Protein AF-A0A521FYF0-F1 (afdb_monomer)

Sequence (160 aa):
MRPMLLHHLDKLLELDDREQKWNAYTVYQALINEWLDREVRKLRAHRCCGRRRMPERKELFNACVQIAERMQRRGERIISEDELQQLILADQNIAWLEEFELGGRSLLNRNSERAFRFSHYTIQEFLVAYGMINNAFAASEPVRPTDQLLRFLEISNSIT

Foldseek 3Di:
DDPPLVVCVVVVVVPPPPPDDDDPLVSLVVVVVVLLVVVLVVQVVVVVPDDPDRQDSVLVLLLLLVVLQVCQQVVHFKAAPVRQVVVCVVPVSNVCVQVPDQPVPHQWHADPRRIIGGPDNLNSLSSPLVCVVVVSDPDPDDGHDDPSSVVSNVVVVVVD

Solvent-accessible surface area (backbone atoms only — not comparable to full-atom values): 9555 Å² total; per-residue (Å²): 138,75,72,69,64,59,74,47,47,65,59,58,65,72,60,74,54,100,78,70,83,83,45,75,56,54,51,52,52,52,53,52,49,57,49,49,55,51,50,55,50,50,60,61,70,54,66,83,66,85,72,93,73,82,75,49,74,65,43,55,51,50,42,52,27,52,52,24,40,56,25,37,53,71,72,44,75,57,44,49,45,70,58,49,51,53,49,26,73,74,37,68,74,41,48,70,61,79,72,55,64,79,52,98,81,42,67,66,32,47,50,98,80,58,24,37,28,55,72,43,71,68,55,36,35,46,34,33,35,51,28,63,78,67,66,66,64,91,67,90,69,79,68,62,86,47,74,69,30,52,50,41,50,57,54,53,66,74,74,111

Structure (mmCIF, N/CA/C/O backbone):
data_AF-A0A521FYF0-F1
#
_entry.id   AF-A0A521FYF0-F1
#
loop_
_atom_site.group_PDB
_atom_site.id
_atom_site.type_symbol
_atom_site.label_atom_id
_atom_site.label_alt_id
_atom_site.label_comp_id
_atom_site.label_asym_id
_atom_site.label_entity_id
_atom_site.label_seq_id
_atom_site.pdbx_PDB_ins_code
_atom_site.Cartn_x
_atom_site.Cartn_y
_atom_site.Cartn_z
_atom_site.occupancy
_atom_site.B_iso_or_equiv
_atom_site.auth_seq_id
_atom_site.auth_comp_id
_atom_site.auth_asym_id
_atom_site.auth_atom_id
_atom_site.pdbx_PDB_model_num
ATOM 1 N N . MET A 1 1 ? -12.596 10.314 -13.836 1.00 40.03 1 MET A N 1
ATOM 2 C CA . MET A 1 1 ? -11.549 10.916 -14.695 1.00 40.03 1 MET A CA 1
ATOM 3 C C . MET A 1 1 ? -10.226 10.217 -14.405 1.00 40.03 1 MET A C 1
ATOM 5 O O . MET A 1 1 ? -9.912 10.057 -13.233 1.00 40.03 1 MET A O 1
ATOM 9 N N . ARG A 1 2 ? -9.484 9.787 -15.442 1.00 47.53 2 ARG A N 1
ATOM 10 C CA . ARG A 1 2 ? -8.182 9.078 -15.388 1.00 47.53 2 ARG A CA 1
ATOM 11 C C . ARG A 1 2 ? -7.018 9.974 -15.889 1.00 47.53 2 ARG A C 1
ATOM 13 O O . ARG A 1 2 ? -6.522 9.725 -16.981 1.00 47.53 2 ARG A O 1
ATOM 20 N N . PRO A 1 3 ? -6.558 11.008 -15.161 1.00 53.16 3 PRO A N 1
ATOM 21 C CA . PRO A 1 3 ? -5.424 11.813 -15.627 1.00 53.16 3 PRO A CA 1
ATOM 22 C C . PRO A 1 3 ? -4.063 11.175 -15.310 1.00 53.16 3 PRO A C 1
ATOM 24 O O . PRO A 1 3 ? -3.109 11.399 -16.042 1.00 53.16 3 PRO A O 1
ATOM 27 N N . MET A 1 4 ? -3.948 10.361 -14.247 1.00 47.94 4 MET A N 1
ATOM 28 C CA . MET A 1 4 ? -2.637 9.826 -13.834 1.00 47.94 4 MET A CA 1
ATOM 29 C C . MET A 1 4 ? -2.149 8.648 -14.684 1.00 47.94 4 MET A C 1
ATOM 31 O O . MET A 1 4 ? -0.954 8.540 -14.906 1.00 47.94 4 MET A O 1
ATOM 35 N N . LEU A 1 5 ? -3.041 7.798 -15.205 1.00 51.47 5 LEU A N 1
ATOM 36 C CA . LEU A 1 5 ? -2.641 6.659 -16.049 1.00 51.47 5 LEU A CA 1
ATOM 37 C C . LEU A 1 5 ? -2.015 7.106 -17.380 1.00 51.47 5 LEU A C 1
ATOM 39 O O . LEU A 1 5 ? -1.112 6.440 -17.871 1.00 51.47 5 LEU A O 1
ATOM 43 N N . LEU A 1 6 ? -2.456 8.242 -17.934 1.00 49.22 6 LEU A N 1
ATOM 44 C CA . LEU A 1 6 ? -1.969 8.730 -19.226 1.00 49.22 6 LEU A CA 1
ATOM 45 C C . LEU A 1 6 ? -0.507 9.184 -19.168 1.00 49.22 6 LEU A C 1
ATOM 47 O O . LEU A 1 6 ? 0.261 8.865 -20.060 1.00 49.22 6 LEU A O 1
ATOM 51 N N . HIS A 1 7 ? -0.097 9.844 -18.081 1.00 50.44 7 HIS A N 1
ATOM 52 C CA . HIS A 1 7 ? 1.282 10.321 -17.925 1.00 50.44 7 HIS A CA 1
ATOM 53 C C . HIS A 1 7 ? 2.308 9.186 -17.767 1.00 50.44 7 HIS A C 1
ATOM 55 O O . HIS A 1 7 ? 3.501 9.387 -17.973 1.00 50.44 7 HIS A O 1
ATOM 61 N N . HIS A 1 8 ? 1.851 7.995 -17.375 1.00 53.97 8 HIS A N 1
ATOM 62 C CA . HIS A 1 8 ? 2.714 6.828 -17.234 1.00 53.97 8 HIS A CA 1
ATOM 63 C C . HIS A 1 8 ? 2.733 5.952 -18.491 1.00 53.97 8 HIS A C 1
ATOM 65 O O . HIS A 1 8 ? 3.693 5.212 -18.656 1.00 53.97 8 HIS A O 1
ATOM 71 N N . LEU A 1 9 ? 1.750 6.065 -19.396 1.00 56.38 9 LEU A N 1
ATOM 72 C CA . LEU A 1 9 ? 1.705 5.301 -20.651 1.00 56.38 9 LEU A CA 1
ATOM 73 C C . LEU A 1 9 ? 2.927 5.552 -21.540 1.00 56.38 9 LEU A C 1
ATOM 75 O O . LEU A 1 9 ? 3.502 4.590 -22.036 1.00 56.38 9 LEU A O 1
ATOM 79 N N . ASP A 1 10 ? 3.378 6.800 -21.657 1.00 52.78 10 ASP A N 1
ATOM 80 C CA . ASP A 1 10 ? 4.533 7.142 -22.499 1.00 52.78 10 ASP A CA 1
ATOM 81 C C . ASP A 1 10 ? 5.823 6.465 -22.005 1.00 52.78 10 ASP A C 1
ATOM 83 O O . ASP A 1 10 ? 6.595 5.931 -22.794 1.00 52.78 10 ASP A O 1
ATOM 87 N N . LYS A 1 11 ? 6.007 6.372 -20.681 1.00 55.06 11 LYS A N 1
ATOM 88 C CA . LYS A 1 11 ? 7.149 5.665 -20.077 1.00 55.06 11 LYS A CA 1
ATOM 89 C C . LYS A 1 11 ? 7.024 4.145 -20.137 1.00 55.06 11 LYS A C 1
ATOM 91 O O . LYS A 1 11 ? 8.032 3.453 -20.174 1.00 55.06 11 LYS A O 1
ATOM 96 N N . LEU A 1 12 ? 5.799 3.619 -20.119 1.00 53.78 12 LEU A N 1
ATOM 97 C CA . LEU A 1 12 ? 5.545 2.182 -20.269 1.00 53.78 12 LEU A CA 1
ATOM 98 C C . LEU A 1 12 ? 5.883 1.707 -21.692 1.00 53.78 12 LEU A C 1
ATOM 100 O O . LEU A 1 12 ? 6.301 0.568 -21.856 1.00 53.78 12 LEU A O 1
ATOM 104 N N . LEU A 1 13 ? 5.747 2.582 -22.695 1.00 55.81 13 LEU A N 1
ATOM 105 C CA . LEU A 1 13 ? 6.138 2.316 -24.084 1.00 55.81 13 LEU A CA 1
ATOM 106 C C . LEU A 1 13 ? 7.659 2.388 -24.308 1.00 55.81 13 LEU A C 1
ATOM 108 O O . LEU A 1 13 ? 8.166 1.728 -25.207 1.00 55.81 13 LEU A O 1
ATOM 112 N N . GLU A 1 14 ? 8.395 3.154 -23.497 1.00 54.62 14 GLU A N 1
ATOM 113 C CA . GLU A 1 14 ? 9.867 3.225 -23.556 1.00 54.62 14 GLU A CA 1
ATOM 114 C C . GLU A 1 14 ? 10.559 2.005 -22.920 1.00 54.62 14 GLU A C 1
ATOM 116 O O . GLU A 1 14 ? 11.716 1.726 -23.223 1.00 54.62 14 GLU A O 1
ATOM 121 N N . LEU A 1 15 ? 9.854 1.259 -22.063 1.00 54.22 15 LEU A N 1
ATOM 122 C CA . LEU A 1 15 ? 10.340 0.053 -21.381 1.00 54.22 15 LEU A CA 1
ATOM 123 C C . LEU A 1 15 ? 10.109 -1.228 -22.205 1.00 54.22 15 LEU A C 1
ATOM 125 O O . LEU A 1 15 ? 9.879 -2.292 -21.631 1.00 54.22 15 LEU A O 1
ATOM 129 N N . ASP A 1 16 ? 10.146 -1.130 -23.537 1.00 45.31 16 ASP A N 1
ATOM 130 C CA . ASP A 1 16 ? 10.012 -2.257 -24.473 1.00 45.31 16 ASP A CA 1
ATOM 131 C C . ASP A 1 16 ? 11.266 -3.161 -24.445 1.00 45.31 16 ASP A C 1
ATOM 133 O O . ASP A 1 16 ? 11.994 -3.324 -25.425 1.00 45.31 16 ASP A O 1
ATOM 137 N N . ASP A 1 17 ? 11.538 -3.733 -23.271 1.00 51.50 17 ASP A N 1
ATOM 138 C CA . ASP A 1 17 ? 12.354 -4.924 -23.103 1.00 51.50 17 ASP A CA 1
ATOM 139 C C . ASP A 1 17 ? 11.464 -6.126 -23.436 1.00 51.50 17 ASP A C 1
ATOM 141 O O . ASP A 1 17 ? 10.406 -6.346 -22.837 1.00 51.50 17 ASP A O 1
ATOM 145 N N . ARG A 1 18 ? 11.893 -6.899 -24.436 1.00 49.03 18 ARG A N 1
ATOM 146 C CA . ARG A 1 18 ? 11.087 -7.843 -25.236 1.00 49.03 18 ARG A CA 1
ATOM 147 C C . ARG A 1 18 ? 10.554 -9.077 -24.485 1.00 49.03 18 ARG A C 1
ATOM 149 O O . ARG A 1 18 ? 10.108 -10.029 -25.120 1.00 49.03 18 ARG A O 1
ATOM 156 N N . GLU A 1 19 ? 10.570 -9.073 -23.155 1.00 53.66 19 GLU A N 1
ATOM 157 C CA . GLU A 1 19 ? 10.177 -10.204 -22.304 1.00 53.66 19 GLU A CA 1
ATOM 158 C C . GLU A 1 19 ? 9.127 -9.851 -21.231 1.00 53.66 19 GLU A C 1
ATOM 160 O O . GLU A 1 19 ? 8.543 -10.752 -20.623 1.00 53.66 19 GLU A O 1
ATOM 165 N N . GLN A 1 20 ? 8.802 -8.568 -21.011 1.00 57.91 20 GLN A N 1
ATOM 166 C CA . GLN A 1 20 ? 7.840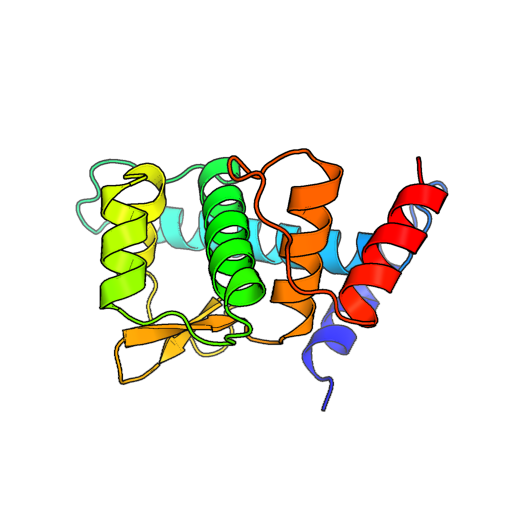 -8.182 -19.973 1.00 57.91 20 GLN A CA 1
ATOM 167 C C . GLN A 1 20 ? 6.394 -8.178 -20.506 1.00 57.91 20 GLN A C 1
ATOM 169 O O . GLN A 1 20 ? 5.979 -7.298 -21.257 1.00 57.91 20 GLN A O 1
ATOM 174 N N . LYS A 1 21 ? 5.569 -9.146 -20.076 1.00 65.50 21 LYS A N 1
ATOM 175 C CA . LYS A 1 21 ? 4.120 -9.145 -20.359 1.00 65.50 21 LYS A CA 1
ATOM 176 C C . LYS A 1 21 ? 3.431 -7.986 -19.622 1.00 65.50 21 LYS A C 1
ATOM 178 O O . LYS A 1 21 ? 3.111 -8.084 -18.434 1.00 65.50 21 LYS A O 1
ATOM 183 N N . TRP A 1 22 ? 3.173 -6.890 -20.330 1.00 72.44 22 TRP A N 1
ATOM 184 C CA . TRP A 1 22 ? 2.419 -5.750 -19.808 1.00 72.44 22 TRP A CA 1
ATOM 185 C C . TRP A 1 22 ? 0.946 -6.103 -19.584 1.00 72.44 22 TRP A C 1
ATOM 187 O O . TRP A 1 22 ? 0.238 -6.547 -20.485 1.00 72.44 22 TRP A O 1
ATOM 197 N N . ASN A 1 23 ? 0.464 -5.888 -18.365 1.00 82.31 23 ASN A N 1
ATOM 198 C CA . ASN A 1 23 ? -0.936 -6.024 -17.989 1.00 82.31 23 ASN A CA 1
ATOM 199 C C . ASN A 1 23 ? -1.256 -5.047 -16.851 1.00 82.31 23 ASN A C 1
ATOM 201 O O . ASN A 1 23 ? -0.383 -4.347 -16.342 1.00 82.31 23 ASN A O 1
ATOM 205 N N . ALA A 1 24 ? -2.525 -4.985 -16.442 1.00 82.44 24 ALA A N 1
ATOM 206 C CA . ALA A 1 24 ? -2.942 -4.057 -15.396 1.00 82.44 24 ALA A CA 1
ATOM 207 C C . ALA A 1 24 ? -2.121 -4.229 -14.105 1.00 82.44 24 ALA A C 1
ATOM 209 O O . ALA A 1 24 ? -1.734 -3.234 -13.505 1.00 82.44 24 ALA A O 1
ATOM 210 N N . TYR A 1 25 ? -1.804 -5.459 -13.700 1.00 85.06 25 TYR A N 1
ATOM 211 C CA . TYR A 1 25 ? -1.016 -5.705 -12.495 1.00 85.06 25 TYR A CA 1
ATOM 212 C C . TYR A 1 25 ? 0.406 -5.134 -12.620 1.00 85.06 25 TYR A C 1
ATOM 214 O O . TYR A 1 25 ? 0.826 -4.350 -11.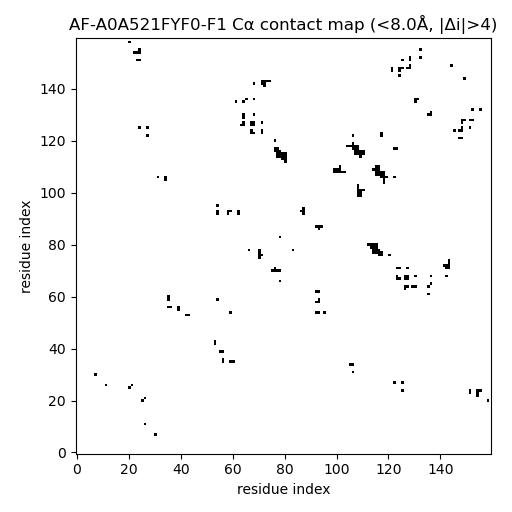769 1.00 85.06 25 TYR A O 1
ATOM 222 N N . THR A 1 26 ? 1.122 -5.442 -13.706 1.00 86.06 26 THR A N 1
ATOM 223 C CA . THR A 1 26 ? 2.503 -4.964 -13.910 1.00 86.06 26 THR A CA 1
ATOM 224 C C . THR A 1 26 ? 2.580 -3.446 -14.092 1.00 86.06 26 THR A C 1
ATOM 226 O O . THR A 1 26 ? 3.514 -2.815 -13.599 1.00 86.06 26 THR A O 1
ATOM 229 N N . VAL A 1 27 ? 1.555 -2.828 -14.687 1.00 87.69 27 VAL A N 1
ATOM 230 C CA . VAL A 1 27 ? 1.430 -1.363 -14.783 1.00 87.69 27 VAL A CA 1
ATOM 231 C C . VAL A 1 27 ? 1.295 -0.713 -13.405 1.00 87.69 27 VAL A C 1
ATOM 233 O O . VAL A 1 27 ? 2.005 0.249 -13.108 1.00 87.69 27 VAL A O 1
ATOM 236 N N . TYR A 1 28 ? 0.411 -1.223 -12.542 1.00 89.44 28 TYR A N 1
ATOM 237 C CA . TYR A 1 28 ? 0.278 -0.690 -11.183 1.00 89.44 28 TYR A CA 1
ATOM 238 C C . TYR A 1 28 ? 1.537 -0.957 -10.351 1.00 89.44 28 TYR A C 1
ATOM 240 O O . TYR A 1 28 ? 1.967 -0.081 -9.604 1.00 89.44 28 TYR A O 1
ATOM 248 N N . GLN A 1 29 ? 2.190 -2.104 -10.535 1.00 89.62 29 GLN A N 1
ATOM 249 C CA . GLN A 1 29 ? 3.467 -2.391 -9.887 1.00 89.62 29 GLN A CA 1
ATOM 250 C C . GLN A 1 29 ? 4.546 -1.370 -10.277 1.00 89.62 29 GLN A C 1
ATOM 252 O O . GLN A 1 29 ? 5.208 -0.813 -9.398 1.00 89.62 29 GLN A O 1
ATOM 257 N N . ALA A 1 30 ? 4.685 -1.063 -11.570 1.00 87.88 30 ALA A N 1
ATOM 258 C CA . ALA A 1 30 ? 5.610 -0.042 -12.061 1.00 87.88 30 ALA A CA 1
ATOM 259 C C . ALA A 1 30 ? 5.270 1.356 -11.512 1.00 87.88 30 ALA A C 1
ATOM 261 O O . ALA A 1 30 ? 6.153 2.069 -11.035 1.00 87.88 30 ALA A O 1
ATOM 262 N N . LEU A 1 31 ? 3.982 1.719 -11.488 1.00 88.88 31 LEU A N 1
ATOM 263 C CA . LEU A 1 31 ? 3.494 2.983 -10.927 1.00 88.88 31 LEU A CA 1
ATOM 264 C C . LEU A 1 31 ? 3.903 3.160 -9.456 1.00 88.88 31 LEU A C 1
ATOM 266 O O . LEU A 1 31 ? 4.395 4.223 -9.069 1.00 88.88 31 LEU A O 1
ATOM 270 N N . ILE A 1 32 ? 3.682 2.134 -8.628 1.00 89.06 32 ILE A N 1
ATOM 271 C CA . ILE A 1 32 ? 4.015 2.201 -7.202 1.00 89.06 32 ILE A CA 1
ATOM 272 C C . ILE A 1 32 ? 5.528 2.227 -7.001 1.00 89.06 32 ILE A C 1
ATOM 274 O O . ILE A 1 32 ? 6.007 2.983 -6.160 1.00 89.06 32 ILE A O 1
ATOM 278 N N . ASN A 1 33 ? 6.287 1.477 -7.800 1.00 88.75 33 ASN A N 1
ATOM 279 C CA . ASN A 1 33 ? 7.747 1.500 -7.761 1.00 88.75 33 ASN A CA 1
ATOM 280 C C . ASN A 1 33 ? 8.317 2.901 -8.030 1.00 88.75 33 ASN A C 1
ATOM 282 O O . ASN A 1 33 ? 9.108 3.403 -7.231 1.00 88.75 33 ASN A O 1
ATOM 286 N N . GLU A 1 34 ? 7.851 3.568 -9.085 1.00 87.19 34 GLU A N 1
ATOM 287 C CA . GLU A 1 34 ? 8.240 4.946 -9.411 1.00 87.19 34 GLU A CA 1
ATOM 288 C C . GLU A 1 34 ? 7.841 5.945 -8.315 1.00 87.19 34 GLU A C 1
ATOM 290 O O . GLU A 1 34 ? 8.583 6.882 -7.987 1.00 87.19 34 GLU A O 1
ATOM 295 N N . TRP A 1 35 ? 6.657 5.757 -7.724 1.00 86.75 35 TRP A N 1
ATOM 296 C CA . TRP A 1 35 ? 6.223 6.556 -6.583 1.00 86.75 35 TRP A CA 1
ATOM 297 C C . TRP A 1 35 ? 7.162 6.368 -5.384 1.00 86.75 35 TRP A C 1
ATOM 299 O O . TRP A 1 35 ? 7.671 7.365 -4.869 1.00 86.75 35 TRP A O 1
ATOM 309 N N . LEU A 1 36 ? 7.457 5.125 -4.991 1.00 84.81 36 LEU A N 1
ATOM 310 C CA . LEU A 1 36 ? 8.354 4.811 -3.876 1.00 84.81 36 LEU A CA 1
ATOM 311 C C . LEU A 1 36 ? 9.727 5.455 -4.062 1.00 84.81 36 LEU A C 1
ATOM 313 O O . LEU A 1 36 ? 10.233 6.089 -3.139 1.00 84.81 36 LEU A O 1
ATOM 317 N N . ASP A 1 37 ? 10.316 5.355 -5.254 1.00 85.06 37 ASP A N 1
ATOM 318 C CA . ASP A 1 37 ? 11.634 5.936 -5.527 1.00 85.06 37 ASP A CA 1
ATOM 319 C C . ASP A 1 37 ? 11.646 7.455 -5.395 1.00 85.06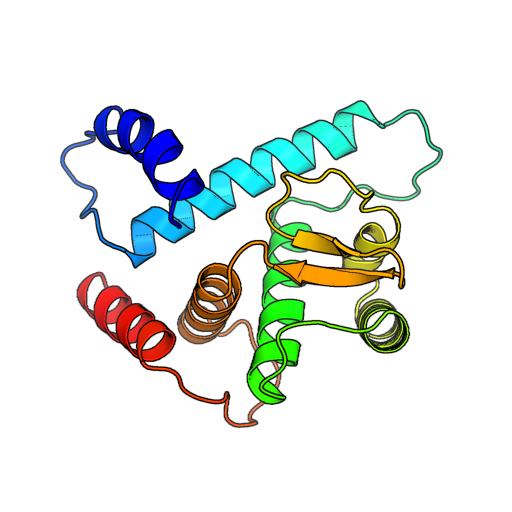 37 ASP A C 1
ATOM 321 O O . ASP A 1 37 ? 12.599 8.053 -4.884 1.00 85.06 37 ASP A O 1
ATOM 325 N N . ARG A 1 38 ? 10.571 8.117 -5.823 1.00 83.81 38 ARG A N 1
ATOM 326 C CA . ARG A 1 38 ? 10.417 9.552 -5.599 1.00 83.81 38 ARG A CA 1
ATOM 327 C C . ARG A 1 38 ? 10.282 9.886 -4.115 1.00 83.81 38 ARG A C 1
ATOM 329 O O . ARG A 1 38 ? 10.925 10.836 -3.673 1.00 83.81 38 ARG A O 1
ATOM 336 N N . GLU A 1 39 ? 9.486 9.143 -3.355 1.00 79.94 39 GLU A N 1
ATOM 337 C CA . GLU A 1 39 ? 9.288 9.432 -1.932 1.00 79.94 39 GLU A CA 1
ATOM 338 C C . GLU A 1 39 ? 10.558 9.157 -1.116 1.00 79.94 39 GLU A C 1
ATOM 340 O O . GLU A 1 39 ? 10.976 10.019 -0.348 1.00 79.94 39 GLU A O 1
ATOM 345 N N . VAL A 1 40 ? 11.277 8.060 -1.376 1.00 80.81 40 VAL A N 1
ATOM 346 C CA . VAL A 1 40 ? 12.602 7.805 -0.778 1.00 80.81 40 VAL A CA 1
ATOM 347 C C . VAL A 1 40 ? 13.570 8.954 -1.081 1.00 80.81 40 VAL A C 1
ATOM 349 O O . VAL A 1 40 ? 14.273 9.419 -0.182 1.00 80.81 40 VAL A O 1
ATOM 352 N N . ARG A 1 41 ? 13.606 9.458 -2.325 1.00 81.81 41 ARG A N 1
ATOM 353 C 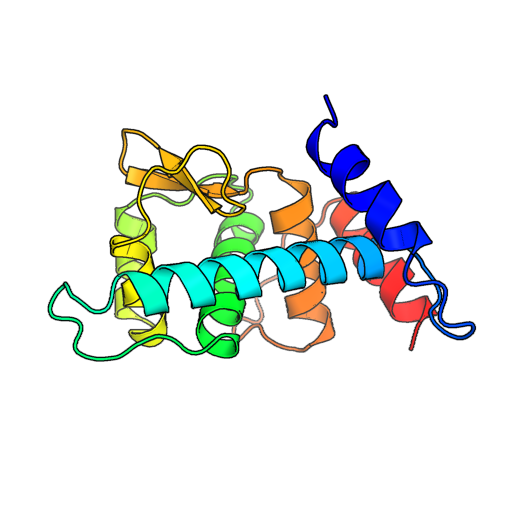CA . ARG A 1 41 ? 14.442 10.618 -2.691 1.00 81.81 41 ARG A CA 1
ATOM 354 C C . ARG A 1 41 ? 14.049 11.882 -1.928 1.00 81.81 41 ARG A C 1
ATOM 356 O O . ARG A 1 41 ? 14.937 12.565 -1.425 1.00 81.81 41 ARG A O 1
ATOM 363 N N . LYS A 1 42 ? 12.753 12.176 -1.786 1.00 78.25 42 LYS A N 1
ATOM 364 C CA . LYS A 1 42 ? 12.279 13.318 -0.987 1.00 78.25 42 LYS A CA 1
ATOM 365 C C . LYS A 1 42 ? 12.681 13.177 0.476 1.00 78.25 42 LYS A C 1
ATOM 367 O O . LYS A 1 42 ? 13.243 14.118 1.027 1.00 78.25 42 LYS A O 1
ATOM 372 N N . LEU A 1 43 ? 12.464 12.012 1.087 1.00 74.75 43 LEU A N 1
ATOM 373 C CA . LEU A 1 43 ? 12.836 11.765 2.483 1.00 74.75 43 LEU A CA 1
ATOM 374 C C . LEU A 1 43 ? 14.349 11.925 2.698 1.00 74.75 43 LEU A C 1
ATOM 376 O O . LEU A 1 43 ? 14.762 12.483 3.712 1.00 74.75 43 LEU A O 1
ATOM 380 N N . ARG A 1 44 ? 15.172 11.507 1.723 1.00 75.25 44 ARG A N 1
ATOM 381 C CA . ARG A 1 44 ? 16.630 11.714 1.733 1.00 75.25 44 ARG A CA 1
ATOM 382 C C . ARG A 1 44 ? 17.038 13.176 1.528 1.00 75.25 44 ARG A C 1
ATOM 384 O O . ARG A 1 44 ? 18.045 13.584 2.093 1.00 75.25 44 ARG A O 1
ATOM 391 N N . ALA A 1 45 ? 16.300 13.950 0.736 1.00 73.38 45 ALA A N 1
ATOM 392 C CA . ALA A 1 45 ? 16.576 15.372 0.525 1.00 73.38 45 ALA A CA 1
ATOM 393 C C . ALA A 1 45 ? 16.234 16.218 1.766 1.00 73.38 45 ALA A C 1
ATOM 395 O O . ALA A 1 45 ? 16.954 17.158 2.082 1.00 73.38 45 ALA A O 1
ATOM 396 N N . HIS A 1 46 ? 15.207 15.832 2.530 1.00 65.62 46 HIS A N 1
ATOM 397 C CA . HIS A 1 46 ? 14.798 16.501 3.776 1.00 65.62 46 HIS A CA 1
ATOM 398 C C . HIS A 1 46 ? 15.632 16.067 5.003 1.00 65.62 46 HIS A C 1
ATOM 400 O O . HIS A 1 46 ? 15.183 16.170 6.144 1.00 65.62 46 HIS A O 1
ATOM 406 N N . ARG A 1 47 ? 16.876 15.603 4.794 1.00 53.56 47 ARG A N 1
ATOM 407 C CA . ARG A 1 47 ? 17.824 15.144 5.836 1.00 53.56 47 ARG A CA 1
ATOM 408 C C . ARG A 1 47 ? 18.188 16.194 6.900 1.00 53.56 47 ARG A C 1
ATOM 410 O O . ARG A 1 47 ? 18.881 15.853 7.852 1.00 53.56 47 ARG A O 1
ATOM 417 N N . CYS A 1 48 ? 17.724 17.434 6.772 1.00 44.34 48 CYS A N 1
ATOM 418 C CA . CYS A 1 48 ? 18.003 18.521 7.710 1.00 44.34 48 CYS A CA 1
ATOM 419 C C . CYS A 1 48 ? 17.096 18.524 8.957 1.00 44.34 48 CYS A C 1
ATOM 421 O O . CYS A 1 48 ? 17.377 19.256 9.901 1.00 44.34 48 CYS A O 1
ATOM 423 N N . CYS A 1 49 ? 16.039 17.706 9.003 1.00 46.09 49 CYS A N 1
ATOM 424 C CA . CYS A 1 49 ? 15.039 17.753 10.074 1.00 46.09 49 CYS A CA 1
ATOM 425 C C . CYS A 1 49 ? 15.194 16.583 11.067 1.00 46.09 49 CYS A C 1
ATOM 427 O O . CYS A 1 49 ? 14.326 15.728 11.137 1.00 46.09 49 CYS A O 1
ATOM 429 N N . GLY A 1 50 ? 16.318 16.483 11.789 1.00 50.62 50 GLY A N 1
ATOM 430 C CA . GLY A 1 50 ? 16.415 15.755 13.075 1.00 50.62 50 GLY A CA 1
ATOM 431 C C . GLY A 1 50 ? 15.956 14.281 13.171 1.00 50.62 50 GLY A C 1
ATOM 432 O O . GLY A 1 50 ? 15.723 13.804 14.280 1.00 50.62 50 GLY A O 1
ATOM 433 N N . ARG A 1 51 ? 15.799 13.543 12.065 1.00 57.66 51 ARG A N 1
ATOM 434 C CA . ARG A 1 51 ? 15.244 12.176 12.084 1.00 57.66 51 ARG A CA 1
ATOM 435 C C . ARG A 1 51 ? 16.200 11.153 12.700 1.00 57.66 51 ARG A C 1
ATOM 437 O O . ARG A 1 51 ? 17.381 11.108 12.367 1.00 57.66 51 ARG A O 1
ATOM 444 N N . ARG A 1 52 ? 15.645 10.260 13.528 1.00 56.03 52 ARG A N 1
ATOM 445 C CA . ARG A 1 52 ? 16.377 9.190 14.234 1.00 56.03 52 ARG A CA 1
ATOM 446 C C . ARG A 1 52 ? 16.708 7.981 13.337 1.00 56.03 52 ARG A C 1
ATOM 448 O O . ARG A 1 52 ? 17.722 7.331 13.569 1.00 56.03 52 ARG A O 1
ATOM 455 N N . ARG A 1 53 ? 15.895 7.694 12.305 1.00 67.44 53 ARG A N 1
ATOM 456 C CA . ARG A 1 53 ? 16.126 6.650 11.279 1.00 67.44 53 ARG A CA 1
ATOM 457 C C . ARG A 1 53 ? 15.302 6.939 10.016 1.00 67.44 53 ARG A C 1
ATOM 459 O O . ARG A 1 53 ? 14.158 7.365 10.110 1.00 67.44 53 ARG A O 1
ATOM 466 N N . MET A 1 54 ? 15.887 6.728 8.836 1.00 67.12 54 MET A N 1
ATOM 467 C CA . MET A 1 54 ? 15.175 6.799 7.552 1.00 67.12 54 MET A CA 1
ATOM 468 C C . MET A 1 54 ? 14.509 5.450 7.261 1.00 67.12 54 MET A C 1
ATOM 470 O O . MET A 1 54 ? 15.219 4.448 7.354 1.00 67.12 54 MET A O 1
ATOM 474 N N . PRO A 1 55 ? 13.229 5.405 6.855 1.00 71.00 55 PRO A N 1
ATOM 475 C CA . PRO A 1 55 ? 12.629 4.161 6.396 1.00 71.00 55 PRO A CA 1
ATOM 476 C C . PRO A 1 55 ? 13.258 3.712 5.074 1.00 71.00 55 PRO A C 1
ATOM 478 O O . PRO A 1 55 ? 13.518 4.515 4.167 1.00 71.00 55 PRO A O 1
ATOM 481 N N . GLU A 1 56 ? 13.498 2.415 4.953 1.00 79.50 56 GLU A N 1
ATOM 482 C CA . GLU A 1 56 ? 13.898 1.792 3.700 1.00 79.50 56 GLU A CA 1
ATOM 483 C C . GLU A 1 56 ? 12.715 1.691 2.734 1.00 79.50 56 GLU A C 1
ATOM 485 O O . GLU A 1 56 ? 11.552 1.644 3.129 1.00 79.50 56 GLU A O 1
ATOM 490 N N . ARG A 1 57 ? 13.005 1.584 1.431 1.00 83.19 57 ARG A N 1
ATOM 491 C CA . ARG A 1 57 ? 11.981 1.415 0.385 1.00 83.19 57 ARG A CA 1
ATOM 492 C C . ARG A 1 57 ? 11.001 0.279 0.703 1.00 83.19 57 ARG A C 1
ATOM 494 O O . ARG A 1 57 ? 9.804 0.421 0.473 1.00 83.19 57 ARG A O 1
ATOM 501 N N . LYS A 1 58 ? 11.517 -0.840 1.221 1.00 83.81 58 LYS A N 1
ATOM 502 C CA . LYS A 1 58 ? 10.718 -2.010 1.596 1.00 83.81 58 LYS A CA 1
ATOM 503 C C . LYS A 1 58 ? 9.782 -1.705 2.767 1.00 83.81 58 LYS A C 1
ATOM 505 O O . LYS A 1 58 ? 8.622 -2.090 2.723 1.00 83.81 58 LYS A O 1
ATOM 510 N N . GLU A 1 59 ? 10.266 -0.977 3.771 1.00 81.38 59 GLU A N 1
ATOM 511 C CA . GLU A 1 59 ? 9.468 -0.559 4.930 1.00 81.38 59 GLU A CA 1
ATOM 512 C C . GLU A 1 59 ? 8.345 0.395 4.499 1.00 81.38 59 GLU A C 1
ATOM 514 O O . GLU A 1 59 ? 7.196 0.202 4.893 1.00 81.38 59 GLU A O 1
ATOM 519 N N . LEU A 1 60 ? 8.640 1.348 3.601 1.00 80.75 60 LEU A N 1
ATOM 520 C CA . LEU A 1 60 ? 7.628 2.250 3.035 1.00 80.75 60 LEU A CA 1
ATOM 521 C C . LEU A 1 60 ? 6.496 1.487 2.345 1.00 80.75 60 LEU A C 1
ATOM 523 O O . LEU A 1 60 ? 5.311 1.768 2.529 1.00 80.75 60 LEU A O 1
ATOM 527 N N . PHE A 1 61 ? 6.881 0.531 1.509 1.00 87.31 61 PHE A N 1
ATOM 528 C CA . PHE A 1 61 ? 5.939 -0.239 0.724 1.00 87.31 61 PHE A CA 1
ATOM 529 C C . PHE A 1 61 ? 5.099 -1.176 1.596 1.00 87.31 61 PHE A C 1
ATOM 531 O O . PHE A 1 61 ? 3.878 -1.202 1.451 1.00 87.31 61 PHE A O 1
ATOM 538 N N . ASN A 1 62 ? 5.723 -1.861 2.557 1.00 86.19 62 ASN A N 1
ATOM 539 C CA . ASN A 1 62 ? 5.019 -2.708 3.519 1.00 86.19 62 ASN A CA 1
ATOM 540 C C . ASN A 1 62 ? 3.989 -1.911 4.329 1.00 86.19 62 ASN A C 1
ATOM 542 O O . ASN A 1 62 ? 2.867 -2.377 4.504 1.00 86.19 62 ASN A O 1
ATOM 546 N N . ALA A 1 63 ? 4.320 -0.685 4.743 1.00 84.94 63 ALA A N 1
ATOM 547 C CA . ALA A 1 63 ? 3.370 0.197 5.417 1.00 84.94 63 ALA A CA 1
ATOM 548 C C . ALA A 1 63 ? 2.132 0.484 4.551 1.00 84.94 63 ALA A C 1
ATOM 550 O O . ALA A 1 63 ? 0.999 0.420 5.023 1.00 84.94 63 ALA A O 1
ATOM 551 N N . CYS A 1 64 ? 2.336 0.762 3.258 1.00 89.12 64 CYS A N 1
ATOM 552 C CA . CYS A 1 64 ? 1.235 0.997 2.322 1.00 89.12 64 CYS A CA 1
ATOM 553 C C . CYS A 1 64 ? 0.346 -0.245 2.176 1.00 89.12 64 CYS A C 1
ATOM 555 O O . CYS A 1 64 ? -0.875 -0.115 2.116 1.00 89.12 64 CYS A O 1
ATOM 557 N N . VAL A 1 65 ? 0.952 -1.435 2.137 1.00 91.75 65 VAL A N 1
ATOM 558 C CA . VAL A 1 65 ? 0.236 -2.716 2.081 1.00 91.75 65 VAL A CA 1
ATOM 559 C C . VAL A 1 65 ? -0.606 -2.927 3.345 1.00 91.75 65 VAL A C 1
ATOM 561 O O . VAL A 1 65 ? -1.789 -3.233 3.220 1.00 91.75 65 VAL A O 1
ATOM 564 N N . GLN A 1 66 ? -0.054 -2.680 4.539 1.00 88.94 66 GLN A N 1
ATOM 565 C CA . GLN A 1 66 ? -0.787 -2.799 5.810 1.00 88.94 66 GLN A CA 1
ATOM 566 C C . GLN A 1 66 ? -1.969 -1.818 5.899 1.00 88.94 66 GLN A C 1
ATOM 568 O O . GLN A 1 66 ? -3.074 -2.193 6.297 1.00 88.94 66 GLN A O 1
ATOM 573 N N . ILE A 1 67 ? -1.768 -0.560 5.489 1.00 89.94 67 ILE A N 1
ATOM 574 C CA . ILE A 1 67 ? -2.842 0.443 5.447 1.00 89.94 67 ILE A CA 1
ATOM 575 C C . ILE A 1 67 ? -3.945 -0.000 4.480 1.00 89.94 67 ILE A C 1
ATOM 577 O O . ILE A 1 67 ? -5.126 0.023 4.830 1.00 89.94 67 ILE A O 1
ATOM 581 N N . ALA A 1 68 ? -3.570 -0.432 3.273 1.00 92.94 68 ALA A N 1
ATOM 582 C CA . ALA A 1 68 ? -4.522 -0.881 2.265 1.00 92.94 68 ALA A CA 1
ATOM 583 C C . ALA A 1 68 ? -5.322 -2.104 2.732 1.00 92.94 68 ALA A C 1
ATOM 585 O O . ALA A 1 68 ? -6.539 -2.140 2.550 1.00 92.94 68 ALA A O 1
ATOM 586 N N . GLU A 1 69 ? -4.659 -3.066 3.377 1.00 92.06 69 GLU A N 1
ATOM 587 C CA . GLU A 1 69 ? -5.293 -4.232 3.990 1.00 92.06 69 GLU A CA 1
ATOM 588 C C . GLU A 1 69 ? -6.338 -3.808 5.026 1.00 92.06 69 GLU A C 1
ATOM 590 O O . GLU A 1 69 ? -7.501 -4.210 4.929 1.00 92.06 69 GLU A O 1
ATOM 595 N N . ARG A 1 70 ? -5.951 -2.958 5.987 1.00 90.12 70 ARG A N 1
ATOM 596 C CA . ARG A 1 70 ? -6.845 -2.486 7.053 1.00 90.12 70 ARG A CA 1
ATOM 597 C C . ARG A 1 70 ? -8.091 -1.815 6.480 1.00 90.12 70 ARG A C 1
ATOM 599 O O . ARG A 1 70 ? -9.206 -2.164 6.870 1.00 90.12 70 ARG A O 1
ATOM 606 N N . MET A 1 71 ? -7.899 -0.889 5.542 1.00 92.81 71 MET A N 1
ATOM 607 C CA . MET A 1 71 ? -8.992 -0.181 4.876 1.00 92.81 71 MET A CA 1
ATOM 608 C C . MET A 1 71 ? -9.901 -1.162 4.124 1.00 92.81 71 MET A C 1
ATOM 610 O O . MET A 1 71 ? -11.124 -1.085 4.2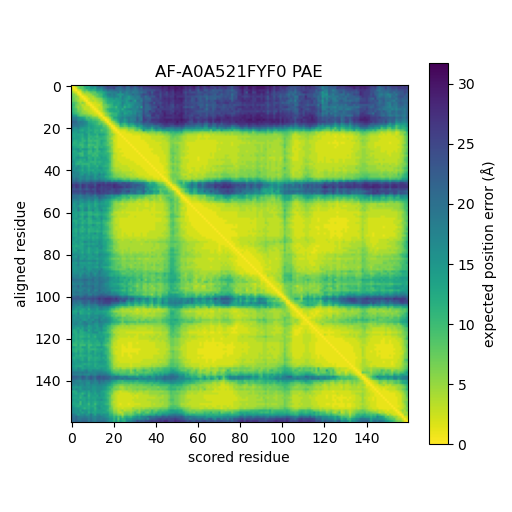23 1.00 92.81 71 MET A O 1
ATOM 614 N N . GLN A 1 72 ? -9.326 -2.133 3.408 1.00 94.50 72 GLN A N 1
ATOM 615 C CA . GLN A 1 72 ? -10.101 -3.079 2.610 1.00 94.50 72 GLN A CA 1
ATOM 616 C C . GLN A 1 72 ? -10.929 -4.037 3.467 1.00 94.50 72 GLN A C 1
ATOM 618 O O . GLN A 1 72 ? -12.100 -4.258 3.156 1.00 94.50 72 GLN A O 1
ATOM 623 N N . ARG A 1 73 ? -10.369 -4.568 4.560 1.00 91.19 73 ARG A N 1
ATOM 624 C CA . ARG A 1 73 ? -11.097 -5.442 5.500 1.00 91.19 73 ARG A CA 1
ATOM 625 C C . ARG A 1 73 ? -12.345 -4.766 6.058 1.00 91.19 73 ARG A C 1
ATOM 627 O O . ARG A 1 73 ? -13.389 -5.397 6.178 1.00 91.19 73 ARG A O 1
ATOM 634 N N . ARG A 1 74 ? -12.257 -3.463 6.319 1.00 90.06 74 ARG A N 1
ATOM 635 C CA . ARG A 1 74 ? -13.361 -2.655 6.853 1.00 90.06 74 ARG A CA 1
ATOM 636 C C . ARG A 1 74 ? -14.280 -2.082 5.775 1.00 90.06 74 ARG A C 1
ATOM 638 O O . ARG A 1 74 ? -15.332 -1.535 6.084 1.00 90.06 74 ARG A O 1
ATOM 645 N N . GLY A 1 75 ? -13.923 -2.226 4.498 1.00 91.19 75 GLY A N 1
ATOM 646 C CA . GLY A 1 75 ? -14.659 -1.611 3.393 1.00 91.19 75 GLY A CA 1
ATOM 647 C C . GLY A 1 75 ? -14.554 -0.085 3.373 1.00 91.19 75 GLY A C 1
ATOM 648 O O . GLY A 1 75 ? -15.445 0.586 2.854 1.00 91.19 75 GLY A O 1
ATOM 649 N N . GLU A 1 76 ? -13.483 0.451 3.944 1.00 93.31 76 GLU A N 1
ATOM 650 C CA . GLU A 1 76 ? -13.215 1.873 4.079 1.00 93.31 76 GLU A CA 1
ATOM 651 C C . GLU A 1 76 ? -12.270 2.355 2.967 1.00 93.31 76 GLU A C 1
ATOM 653 O O . GLU A 1 76 ? -11.540 1.591 2.329 1.00 93.31 76 GLU A O 1
ATOM 658 N N . ARG A 1 77 ? -12.310 3.666 2.713 1.00 91.88 77 ARG A N 1
ATOM 659 C CA . ARG A 1 77 ? -11.444 4.367 1.743 1.00 91.88 77 ARG A CA 1
ATOM 660 C C . ARG A 1 77 ? -10.571 5.431 2.391 1.00 91.88 77 ARG A C 1
ATOM 662 O O . ARG A 1 77 ? -9.834 6.137 1.701 1.00 91.88 77 ARG A O 1
ATOM 669 N N . ILE A 1 78 ? -10.695 5.568 3.702 1.00 92.19 78 ILE A N 1
ATOM 670 C CA . ILE A 1 78 ? -9.965 6.510 4.529 1.00 92.19 78 ILE A CA 1
ATOM 671 C C . ILE A 1 78 ? -9.564 5.744 5.786 1.00 92.19 78 ILE A C 1
ATOM 673 O O . ILE A 1 78 ? -10.356 4.940 6.265 1.00 92.19 78 ILE A O 1
ATOM 677 N N . ILE A 1 79 ? -8.360 5.990 6.288 1.00 90.62 79 ILE A N 1
ATOM 678 C CA . ILE A 1 79 ? -7.945 5.582 7.630 1.00 90.62 79 ILE A CA 1
ATOM 679 C C . ILE A 1 79 ? -7.833 6.834 8.497 1.00 90.62 79 ILE A C 1
ATOM 681 O O . ILE A 1 79 ? -7.221 7.824 8.074 1.00 90.62 79 ILE A O 1
ATOM 685 N N . SER A 1 80 ? -8.480 6.828 9.662 1.00 90.50 80 SER A N 1
ATOM 686 C CA . SER A 1 80 ? -8.470 7.979 10.568 1.00 90.50 80 SER A CA 1
ATOM 687 C C . SER A 1 80 ? -7.085 8.185 11.190 1.00 90.50 80 SER A C 1
ATOM 689 O O . SER A 1 80 ? -6.218 7.309 11.130 1.00 90.50 80 SER A O 1
ATOM 691 N N . GLU A 1 81 ? -6.855 9.354 11.789 1.00 87.06 81 GLU A N 1
ATOM 692 C CA . GLU A 1 81 ? -5.612 9.586 12.527 1.00 87.06 81 GLU A CA 1
ATOM 693 C C . GLU A 1 81 ? -5.449 8.593 13.685 1.00 87.06 81 GLU A C 1
ATOM 695 O O . GLU A 1 81 ? -4.388 7.988 13.804 1.00 87.06 81 GLU A O 1
ATOM 700 N N . ASP A 1 82 ? -6.498 8.359 14.476 1.00 88.12 82 ASP A N 1
ATOM 701 C CA . ASP A 1 82 ? -6.455 7.428 15.611 1.00 88.12 82 ASP A CA 1
ATOM 702 C C . ASP A 1 82 ? -6.102 5.999 15.174 1.00 88.12 82 ASP A C 1
ATOM 704 O O . ASP A 1 82 ? -5.327 5.301 15.826 1.00 88.12 82 ASP A O 1
ATOM 708 N N . GLU A 1 83 ? -6.634 5.558 14.036 1.00 87.31 83 GLU A N 1
ATOM 709 C CA . GLU A 1 83 ? -6.339 4.237 13.478 1.00 87.31 83 GLU A CA 1
ATOM 710 C C . GLU A 1 83 ? -4.912 4.140 12.955 1.00 87.31 83 GLU A C 1
ATOM 712 O O . GLU A 1 83 ? -4.254 3.113 13.134 1.00 87.31 83 GLU A O 1
ATOM 717 N N . LEU A 1 84 ? -4.411 5.209 12.334 1.00 84.56 84 LEU A N 1
ATOM 718 C CA . LEU A 1 84 ? -3.015 5.271 11.935 1.00 84.56 84 LEU A CA 1
ATOM 719 C C . LEU A 1 84 ? -2.096 5.217 13.161 1.00 84.56 84 LEU A C 1
ATOM 721 O O . LEU A 1 84 ? -1.115 4.480 13.136 1.00 84.56 84 LEU A O 1
ATOM 725 N N . GLN A 1 85 ? -2.426 5.936 14.237 1.00 84.06 85 GLN A N 1
ATOM 726 C CA . GLN A 1 85 ? -1.673 5.877 15.492 1.00 84.06 85 GLN A CA 1
ATOM 727 C C . GLN A 1 85 ? -1.632 4.452 16.045 1.00 84.06 85 GLN A C 1
ATOM 729 O O . GLN A 1 85 ? -0.571 3.966 16.424 1.00 84.06 85 GLN A O 1
ATOM 734 N N . GLN A 1 86 ? -2.757 3.733 16.022 1.00 86.00 86 GLN A N 1
ATOM 735 C CA . GLN A 1 86 ? -2.788 2.323 16.423 1.00 86.00 86 GLN A CA 1
ATOM 736 C C . GLN A 1 86 ? -1.887 1.439 15.550 1.00 86.00 86 GLN A C 1
ATOM 738 O O . GLN A 1 86 ? -1.224 0.545 16.075 1.00 86.00 86 GLN A O 1
ATOM 743 N N . LEU A 1 87 ? -1.838 1.680 14.235 1.00 81.44 87 LEU A N 1
ATOM 744 C CA . LEU A 1 87 ? -0.934 0.955 13.339 1.00 81.44 87 LEU A CA 1
ATOM 745 C C . LEU A 1 87 ? 0.540 1.287 13.621 1.00 81.44 87 LEU A C 1
ATOM 747 O O . LEU A 1 87 ? 1.361 0.377 13.668 1.00 81.44 87 LEU A O 1
ATOM 751 N N . ILE A 1 88 ? 0.873 2.554 13.876 1.00 80.94 88 ILE A N 1
ATOM 752 C CA . ILE A 1 88 ? 2.234 2.986 14.235 1.00 80.94 88 ILE A CA 1
ATOM 753 C C . ILE A 1 88 ? 2.676 2.386 15.573 1.00 80.94 88 ILE A C 1
ATOM 755 O O . ILE A 1 88 ? 3.826 1.971 15.720 1.00 80.94 88 ILE A O 1
ATOM 759 N N . LEU A 1 89 ? 1.769 2.310 16.549 1.00 81.44 89 LEU A N 1
ATOM 760 C CA . LEU A 1 89 ? 2.034 1.660 17.832 1.00 81.44 89 LEU A CA 1
ATOM 761 C C . LEU A 1 89 ? 2.305 0.159 17.666 1.00 81.44 89 LEU A C 1
ATOM 763 O O . LEU A 1 89 ? 3.132 -0.390 18.393 1.00 81.44 89 LEU A O 1
ATOM 767 N N . ALA A 1 90 ? 1.629 -0.494 16.716 1.00 79.31 90 ALA A N 1
ATOM 768 C CA . ALA A 1 90 ? 1.828 -1.908 16.409 1.00 79.31 90 ALA A CA 1
ATOM 769 C C . ALA A 1 90 ? 3.104 -2.173 15.585 1.00 79.31 90 ALA A C 1
ATOM 771 O O . ALA A 1 90 ? 3.735 -3.213 15.762 1.00 79.31 90 ALA A O 1
ATOM 772 N N . ASP A 1 91 ? 3.502 -1.238 14.718 1.00 75.62 91 ASP A N 1
ATOM 773 C CA . ASP A 1 91 ? 4.706 -1.325 13.892 1.00 75.62 91 ASP A CA 1
ATOM 774 C C . ASP A 1 91 ? 5.423 0.033 13.827 1.00 75.62 91 ASP A C 1
ATOM 776 O O . ASP A 1 91 ? 5.131 0.897 13.005 1.00 75.62 91 ASP A O 1
ATOM 780 N N . GLN A 1 92 ? 6.437 0.241 14.668 1.00 70.56 92 GLN A N 1
ATOM 781 C CA . GLN A 1 92 ? 7.169 1.516 14.673 1.00 70.56 92 GLN A CA 1
ATOM 782 C C . GLN A 1 92 ? 7.880 1.817 13.342 1.00 70.56 92 GLN A C 1
ATOM 784 O O . GLN A 1 92 ? 8.244 2.969 13.092 1.00 70.56 92 GLN A O 1
ATOM 789 N N . ASN A 1 93 ? 8.049 0.828 12.452 1.00 66.19 93 ASN A N 1
ATOM 790 C CA . ASN A 1 93 ? 8.633 1.058 11.129 1.00 66.19 93 ASN A CA 1
ATOM 791 C C . ASN A 1 93 ? 7.718 1.879 10.212 1.00 66.19 93 ASN A C 1
ATOM 793 O O . ASN A 1 93 ? 8.168 2.309 9.149 1.00 66.19 93 ASN A O 1
ATOM 797 N N . ILE A 1 94 ? 6.466 2.136 10.610 1.00 70.38 94 ILE A N 1
ATOM 798 C CA . ILE A 1 94 ? 5.526 2.974 9.860 1.00 70.38 94 ILE A CA 1
ATOM 799 C C . ILE A 1 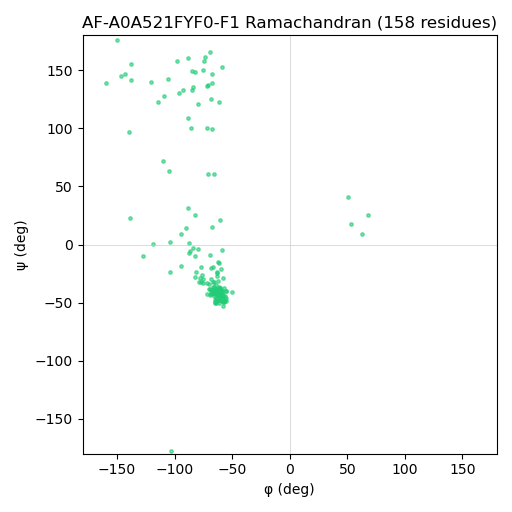94 ? 5.344 4.381 10.460 1.00 70.38 94 ILE A C 1
ATOM 801 O O . ILE A 1 94 ? 4.617 5.191 9.893 1.00 70.38 94 ILE A O 1
ATOM 805 N N . ALA A 1 95 ? 6.059 4.721 11.543 1.00 70.81 95 ALA A N 1
ATOM 806 C CA . ALA A 1 95 ? 5.967 6.021 12.228 1.00 70.81 95 ALA A CA 1
ATOM 807 C C . ALA A 1 95 ? 6.270 7.233 11.325 1.00 70.81 95 ALA A C 1
ATOM 809 O O . ALA A 1 95 ? 5.709 8.310 11.492 1.00 70.81 95 ALA A O 1
ATOM 810 N N . TRP A 1 96 ? 7.104 7.057 10.298 1.00 71.38 96 TRP A N 1
ATOM 811 C CA . TRP A 1 96 ? 7.407 8.107 9.317 1.00 71.38 96 TRP A CA 1
ATOM 812 C C . TRP A 1 96 ? 6.173 8.588 8.528 1.00 71.38 96 TRP A C 1
ATOM 814 O O . TRP A 1 96 ? 6.235 9.648 7.904 1.00 71.38 96 TRP A O 1
ATOM 824 N N . LEU A 1 97 ? 5.058 7.841 8.540 1.00 71.00 97 LEU A N 1
ATOM 825 C CA . LEU A 1 97 ? 3.789 8.261 7.935 1.00 71.00 97 LEU A CA 1
ATOM 826 C C . LEU A 1 97 ? 3.209 9.515 8.597 1.00 71.00 97 LEU A C 1
ATOM 828 O O . LEU A 1 97 ? 2.510 10.276 7.932 1.00 71.00 97 LEU A O 1
ATOM 832 N N . GLU A 1 98 ? 3.512 9.776 9.872 1.00 69.94 98 GLU A N 1
ATOM 833 C CA . GLU A 1 98 ? 3.059 10.995 10.556 1.00 69.94 98 GLU A CA 1
ATOM 834 C C . GLU A 1 98 ? 3.613 12.265 9.911 1.00 69.94 98 GLU A C 1
ATOM 836 O O . GLU A 1 98 ? 2.950 13.305 9.902 1.00 69.94 98 GLU A O 1
ATOM 841 N N . GLU A 1 99 ? 4.816 12.155 9.348 1.00 68.12 99 GLU A N 1
ATOM 842 C CA . GLU A 1 99 ? 5.546 13.234 8.690 1.00 68.12 99 GLU A CA 1
ATOM 843 C C . GLU A 1 99 ?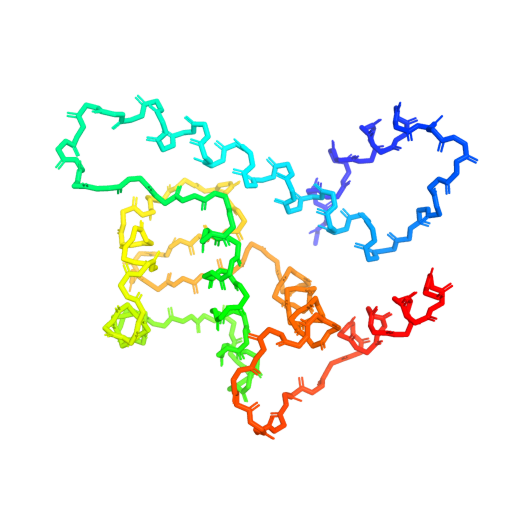 5.192 13.367 7.203 1.00 68.12 99 GLU A C 1
ATOM 845 O O . GLU A 1 99 ? 5.762 14.195 6.490 1.00 68.12 99 GLU A O 1
ATOM 850 N N . PHE A 1 100 ? 4.277 12.537 6.700 1.00 65.25 100 PHE A N 1
ATOM 851 C CA . PHE A 1 100 ? 3.835 12.611 5.319 1.00 65.25 100 PHE A CA 1
ATOM 852 C C . PHE A 1 100 ? 2.954 13.855 5.134 1.00 65.25 100 PHE A C 1
ATOM 854 O O . PHE A 1 100 ? 1.783 13.894 5.522 1.00 65.25 100 PHE A O 1
ATOM 861 N N . GLU A 1 101 ? 3.549 14.910 4.581 1.00 57.66 101 GLU A N 1
ATOM 862 C CA . GLU A 1 101 ? 2.880 16.194 4.386 1.00 57.66 101 GLU A CA 1
ATOM 863 C C . GLU A 1 101 ? 1.846 16.174 3.248 1.00 57.66 101 GLU A C 1
ATOM 865 O O . GLU A 1 101 ? 1.865 15.333 2.343 1.00 57.66 101 GLU A O 1
ATOM 870 N N . LEU A 1 102 ? 0.955 17.172 3.289 1.00 49.25 102 LEU A N 1
ATOM 871 C CA . LEU A 1 102 ? -0.103 17.481 2.323 1.00 49.25 102 LEU A CA 1
ATOM 872 C C . LEU A 1 102 ? 0.459 17.916 0.953 1.00 49.25 102 LEU A C 1
ATOM 874 O O . LEU A 1 102 ? 0.207 19.014 0.466 1.00 49.25 102 LEU A O 1
ATOM 878 N N . GLY A 1 103 ? 1.221 17.053 0.289 1.00 51.47 103 GLY A N 1
ATOM 879 C CA . GLY A 1 103 ? 1.585 17.228 -1.110 1.00 51.47 103 GLY A CA 1
ATOM 880 C C . GLY A 1 103 ? 0.480 16.657 -1.991 1.00 51.47 103 GLY A C 1
ATOM 881 O O . GLY A 1 103 ? 0.450 15.448 -2.195 1.00 51.47 103 GLY A O 1
ATOM 882 N N . GLY A 1 104 ? -0.403 17.500 -2.537 1.00 52.59 104 GLY A N 1
ATOM 883 C CA . GLY A 1 104 ? -1.630 17.127 -3.276 1.00 52.59 104 GLY A CA 1
ATOM 884 C C . GLY A 1 104 ? -1.481 16.292 -4.565 1.00 52.59 104 GLY A C 1
ATOM 885 O O . GLY A 1 104 ? -2.371 16.305 -5.411 1.00 52.59 104 GLY A O 1
ATOM 886 N N . ARG A 1 105 ? -0.360 15.588 -4.757 1.00 61.78 105 ARG A N 1
ATOM 887 C CA . ARG A 1 105 ? -0.068 14.690 -5.887 1.00 61.78 105 ARG A CA 1
ATOM 888 C C . ARG A 1 105 ? 0.641 13.400 -5.451 1.00 61.78 105 ARG A C 1
ATOM 890 O O . ARG A 1 105 ? 1.352 12.791 -6.251 1.00 61.78 105 ARG A O 1
ATOM 897 N N . SER A 1 106 ? 0.513 12.997 -4.187 1.00 76.75 106 SER A N 1
ATOM 898 C CA . SER A 1 106 ? 1.084 11.731 -3.722 1.00 76.75 106 SER A CA 1
ATOM 899 C C . SER A 1 106 ? 0.113 10.563 -3.924 1.00 76.75 106 SER A C 1
ATOM 901 O O . SER A 1 106 ? -1.087 10.758 -4.115 1.00 76.75 106 SER A O 1
ATOM 903 N N . LEU A 1 107 ? 0.631 9.334 -3.926 1.00 83.88 107 LEU A N 1
ATOM 904 C CA . LEU A 1 107 ? -0.169 8.107 -3.978 1.00 83.88 107 LEU A CA 1
ATOM 905 C C . LEU A 1 107 ? -1.015 7.946 -2.715 1.00 83.88 107 LEU A C 1
ATOM 907 O O . LEU A 1 107 ? -2.165 7.529 -2.801 1.00 83.88 107 LEU A O 1
ATOM 911 N N . LEU A 1 108 ? -0.457 8.317 -1.565 1.00 84.19 108 LEU A N 1
ATOM 912 C CA . LEU A 1 108 ? -1.129 8.362 -0.276 1.00 84.19 108 LEU A CA 1
ATOM 913 C C . LEU A 1 108 ? -1.187 9.826 0.164 1.00 84.19 108 LEU A C 1
ATOM 915 O O . LEU A 1 108 ? -0.157 10.491 0.220 1.00 84.19 108 LEU A O 1
ATOM 919 N N . ASN A 1 109 ? -2.384 10.346 0.415 1.00 83.75 109 ASN A N 1
ATOM 920 C CA . ASN A 1 109 ? -2.588 11.746 0.778 1.00 83.75 109 ASN A CA 1
ATOM 921 C C . ASN A 1 109 ? -3.250 11.829 2.143 1.00 83.75 109 ASN A C 1
ATOM 923 O O . ASN A 1 109 ? -4.195 11.089 2.417 1.00 83.75 109 ASN A O 1
ATOM 927 N N . ARG A 1 110 ? -2.797 12.786 2.946 1.00 84.56 110 ARG A N 1
ATOM 928 C CA . ARG A 1 110 ? -3.481 13.205 4.164 1.00 84.56 110 ARG A CA 1
ATOM 929 C C . ARG A 1 110 ? -4.553 14.247 3.812 1.00 84.56 110 ARG A C 1
ATOM 931 O O . ARG A 1 110 ? -4.409 14.955 2.815 1.00 84.56 110 ARG A O 1
ATOM 938 N N . ASN A 1 111 ? -5.652 14.319 4.553 1.00 82.31 111 ASN A N 1
ATOM 939 C CA . ASN A 1 111 ? -6.654 15.383 4.421 1.00 82.31 111 ASN A CA 1
ATOM 940 C C . ASN A 1 111 ? -6.511 16.417 5.561 1.00 82.31 111 ASN A C 1
ATOM 942 O O . ASN A 1 111 ? -5.616 16.311 6.400 1.00 82.31 111 ASN A O 1
ATOM 946 N N . SER A 1 112 ? -7.388 17.426 5.592 1.00 80.19 112 SER A N 1
ATOM 947 C CA . SER A 1 112 ? -7.424 18.450 6.652 1.00 80.19 112 SER A CA 1
ATOM 948 C C . SER A 1 112 ? -7.739 17.887 8.041 1.00 80.19 112 SER A C 1
ATOM 950 O O . SER A 1 112 ? -7.355 18.481 9.040 1.00 80.19 112 SER A O 1
ATOM 952 N N . GLU A 1 113 ? -8.399 16.733 8.101 1.00 82.00 113 GLU A N 1
ATOM 953 C CA . GLU A 1 113 ? -8.727 15.993 9.327 1.00 82.00 113 GLU A CA 1
ATOM 954 C C . GLU A 1 113 ? -7.629 14.992 9.703 1.00 82.00 113 GLU A C 1
ATOM 956 O O . GLU A 1 113 ? -7.853 14.085 10.498 1.00 82.00 113 GLU A O 1
ATOM 961 N N . ARG A 1 114 ? -6.441 15.115 9.098 1.00 82.50 114 ARG A N 1
ATOM 962 C CA . ARG A 1 114 ? -5.276 14.262 9.356 1.00 82.50 114 ARG A CA 1
ATOM 963 C C . ARG A 1 114 ? -5.478 12.777 9.014 1.00 82.50 114 ARG A C 1
ATOM 965 O O . ARG A 1 114 ? -4.563 11.990 9.254 1.00 82.50 114 ARG A O 1
ATOM 972 N N . ALA A 1 115 ? -6.583 12.429 8.359 1.00 87.31 115 ALA A N 1
ATOM 973 C CA . ALA A 1 115 ? -6.898 11.101 7.860 1.00 87.31 115 ALA A CA 1
ATOM 974 C C . ALA A 1 115 ? -6.230 10.838 6.502 1.00 87.31 115 ALA A C 1
ATOM 976 O O . ALA A 1 115 ? -6.051 11.752 5.689 1.00 87.31 115 ALA A O 1
ATOM 977 N N . PHE A 1 116 ? -5.874 9.583 6.237 1.00 88.50 116 PHE A N 1
ATOM 978 C CA . PHE A 1 116 ? -5.152 9.191 5.029 1.00 88.50 116 PHE A CA 1
ATOM 979 C C . PHE A 1 116 ? -6.047 8.474 4.028 1.00 88.50 116 PHE A C 1
ATOM 981 O O . PHE A 1 116 ? -6.900 7.667 4.390 1.00 88.50 116 PHE A O 1
ATOM 988 N N . ARG A 1 117 ? -5.823 8.743 2.741 1.00 90.75 117 ARG A N 1
ATOM 989 C CA . ARG A 1 117 ? -6.483 8.049 1.633 1.00 90.75 117 ARG A CA 1
ATOM 990 C C . ARG A 1 117 ? -5.541 7.842 0.460 1.00 90.75 117 ARG A C 1
ATOM 992 O O . ARG A 1 117 ? -4.713 8.705 0.149 1.00 90.75 117 ARG A O 1
ATOM 999 N N . PHE A 1 118 ? -5.726 6.739 -0.252 1.00 90.88 118 PHE A N 1
ATOM 1000 C CA . PHE A 1 118 ? -5.087 6.563 -1.549 1.00 90.88 118 PHE A CA 1
ATOM 1001 C C . PHE A 1 118 ? -5.661 7.551 -2.569 1.00 90.88 118 PHE A C 1
ATOM 1003 O O . PHE A 1 118 ? -6.841 7.902 -2.529 1.00 90.88 118 PHE A O 1
ATOM 1010 N N . SER A 1 119 ? -4.828 8.002 -3.505 1.00 88.75 119 SER A N 1
ATOM 1011 C CA . SER A 1 119 ? -5.240 8.914 -4.578 1.00 88.75 119 SER A CA 1
ATOM 1012 C C . SER A 1 119 ? -6.291 8.294 -5.502 1.00 88.75 119 SER A C 1
ATOM 1014 O O . SER A 1 119 ? -7.080 9.015 -6.112 1.00 88.75 119 SER A O 1
ATOM 1016 N N . HIS A 1 120 ? -6.333 6.962 -5.580 1.00 90.44 120 HIS A N 1
ATOM 1017 C CA . HIS A 1 120 ? -7.362 6.213 -6.284 1.00 90.44 120 HIS A CA 1
ATOM 1018 C C . HIS A 1 120 ? -7.650 4.882 -5.584 1.00 90.44 120 HIS A C 1
ATOM 1020 O O . HIS A 1 120 ? -6.730 4.229 -5.096 1.00 90.44 120 HIS A O 1
ATOM 1026 N N . TYR A 1 121 ? -8.910 4.439 -5.598 1.00 92.19 121 TYR A N 1
ATOM 1027 C CA . TYR A 1 121 ? -9.311 3.194 -4.932 1.00 92.19 121 TYR A CA 1
ATOM 1028 C C . TYR A 1 121 ? -8.588 1.963 -5.502 1.00 92.19 121 TYR A C 1
ATOM 1030 O O . TYR A 1 121 ? -8.102 1.128 -4.756 1.00 92.19 121 TYR A O 1
ATOM 1038 N N . THR A 1 122 ? -8.361 1.926 -6.814 1.00 92.56 122 THR A N 1
ATOM 1039 C CA . THR A 1 122 ? -7.600 0.843 -7.464 1.00 92.56 122 THR A CA 1
ATOM 1040 C C . THR A 1 122 ? -6.161 0.684 -6.971 1.00 92.56 122 THR A C 1
ATOM 1042 O O . THR A 1 122 ? -5.592 -0.390 -7.111 1.00 92.56 122 THR A O 1
ATOM 1045 N N . ILE A 1 123 ? -5.566 1.715 -6.365 1.00 93.25 123 ILE A N 1
ATOM 1046 C CA . ILE A 1 123 ? -4.251 1.581 -5.724 1.00 93.25 123 ILE A CA 1
ATOM 1047 C C . ILE A 1 123 ? -4.371 0.760 -4.438 1.00 93.25 123 ILE A C 1
ATOM 1049 O O . ILE A 1 123 ? -3.551 -0.124 -4.213 1.00 93.25 123 ILE A O 1
ATOM 1053 N N . GLN A 1 124 ? -5.407 1.016 -3.632 1.00 95.00 124 GLN A N 1
ATOM 1054 C CA . GLN A 1 124 ? -5.737 0.190 -2.469 1.00 95.00 124 GLN A CA 1
ATOM 1055 C C . GLN A 1 124 ? -5.973 -1.258 -2.908 1.00 95.00 124 GLN A C 1
ATOM 1057 O O . GLN A 1 124 ? -5.355 -2.167 -2.369 1.00 95.00 124 GLN A O 1
ATOM 1062 N N . GLU A 1 125 ? -6.797 -1.466 -3.938 1.00 94.50 125 GLU A N 1
ATOM 1063 C CA . GLU A 1 125 ? -7.106 -2.803 -4.466 1.00 94.50 125 GLU A CA 1
ATOM 1064 C C . GLU A 1 125 ? -5.851 -3.523 -4.985 1.00 94.50 125 GLU A C 1
ATOM 1066 O O . GLU A 1 125 ? -5.671 -4.709 -4.724 1.00 94.50 125 GLU A O 1
ATOM 1071 N N . PHE A 1 126 ? -4.945 -2.810 -5.662 1.00 95.19 126 PHE A N 1
ATOM 1072 C CA . PHE A 1 126 ? -3.668 -3.367 -6.107 1.00 95.19 126 PHE A CA 1
ATOM 1073 C C . PHE A 1 126 ? -2.755 -3.749 -4.935 1.00 95.19 126 PHE A C 1
ATOM 1075 O O . PHE A 1 126 ? -2.206 -4.846 -4.930 1.00 95.19 126 PHE A O 1
ATOM 1082 N N . LEU A 1 127 ? -2.581 -2.866 -3.945 1.00 94.88 127 LEU A N 1
ATOM 1083 C CA . LEU A 1 127 ? -1.732 -3.134 -2.776 1.00 94.88 127 LEU A CA 1
ATOM 1084 C C . LEU A 1 127 ? -2.250 -4.328 -1.975 1.00 94.88 127 LEU A C 1
ATOM 1086 O O . LEU A 1 127 ? -1.460 -5.136 -1.488 1.00 94.88 127 LEU A O 1
ATOM 1090 N N . VAL A 1 128 ? -3.574 -4.467 -1.894 1.00 95.06 128 VAL A N 1
ATOM 1091 C CA . VAL A 1 128 ? -4.210 -5.635 -1.292 1.00 95.06 128 VAL A CA 1
ATOM 1092 C C . VAL A 1 128 ? -3.902 -6.894 -2.097 1.00 95.06 128 VAL A C 1
ATOM 1094 O O . VAL A 1 128 ? -3.434 -7.873 -1.522 1.00 95.06 128 VAL A O 1
ATOM 1097 N N . ALA A 1 129 ? -4.109 -6.867 -3.419 1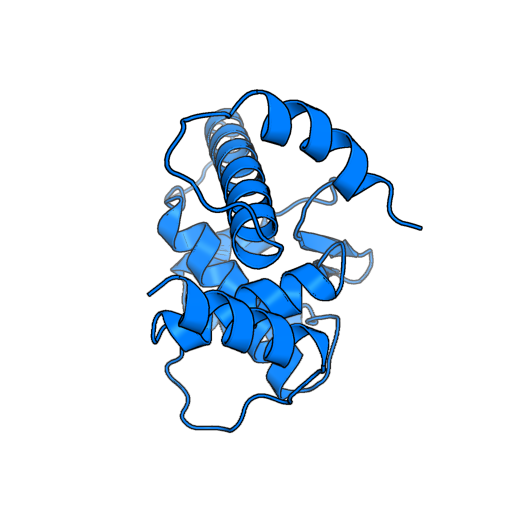.00 93.88 129 ALA A N 1
ATOM 1098 C CA . ALA A 1 129 ? -3.806 -8.003 -4.290 1.00 93.88 129 ALA A CA 1
ATOM 1099 C C . ALA A 1 129 ? -2.340 -8.435 -4.148 1.00 93.88 129 ALA A C 1
ATOM 1101 O O . ALA A 1 129 ? -2.054 -9.610 -3.929 1.00 93.88 129 ALA A O 1
ATOM 1102 N N . TYR A 1 130 ? -1.420 -7.467 -4.191 1.00 93.88 130 TYR A N 1
ATOM 1103 C CA . TYR A 1 130 ? 0.003 -7.694 -3.982 1.00 93.88 130 TYR A CA 1
ATOM 1104 C C . TYR A 1 130 ? 0.265 -8.386 -2.639 1.00 93.88 130 TYR A C 1
ATOM 1106 O O . TYR A 1 130 ? 0.997 -9.375 -2.592 1.00 93.88 130 TYR A O 1
ATOM 1114 N N . GLY A 1 131 ? -0.331 -7.888 -1.552 1.00 92.38 131 GLY A N 1
ATOM 1115 C CA . GLY A 1 131 ? -0.156 -8.461 -0.221 1.00 92.38 131 GLY A CA 1
ATOM 1116 C C . GLY A 1 131 ? -0.649 -9.907 -0.120 1.00 92.38 131 GLY A C 1
ATOM 1117 O O . GLY A 1 131 ? 0.038 -10.733 0.477 1.00 92.38 131 GLY A O 1
ATOM 1118 N N . MET A 1 132 ? -1.766 -10.241 -0.777 1.00 91.12 132 MET A N 1
ATOM 1119 C CA . MET A 1 132 ? -2.281 -11.617 -0.844 1.00 91.12 132 MET A CA 1
ATOM 1120 C C . MET A 1 132 ? -1.331 -12.545 -1.605 1.00 91.12 132 MET A C 1
ATOM 1122 O O . MET A 1 132 ? -0.978 -13.604 -1.099 1.00 91.12 132 MET A O 1
ATOM 1126 N N . ILE A 1 133 ? -0.882 -12.136 -2.796 1.00 90.44 133 ILE A N 1
ATOM 1127 C CA . ILE A 1 133 ? 0.008 -12.939 -3.655 1.00 90.44 133 ILE A CA 1
ATOM 1128 C C . ILE A 1 133 ? 1.342 -13.225 -2.955 1.00 90.44 133 ILE A C 1
ATOM 1130 O O . ILE A 1 133 ? 1.888 -14.319 -3.063 1.00 90.44 133 ILE A O 1
ATOM 1134 N N . ASN A 1 134 ? 1.864 -12.243 -2.218 1.00 88.56 134 ASN A N 1
ATOM 1135 C CA . ASN A 1 134 ? 3.172 -12.329 -1.569 1.00 88.56 134 ASN A CA 1
ATOM 1136 C C . ASN A 1 134 ? 3.098 -12.800 -0.105 1.00 88.56 134 ASN A C 1
ATOM 1138 O O . ASN A 1 134 ? 4.108 -12.736 0.592 1.00 88.56 134 ASN A O 1
ATOM 1142 N N . ASN A 1 135 ? 1.931 -13.260 0.369 1.00 85.31 135 ASN A N 1
ATOM 1143 C CA . ASN A 1 135 ? 1.700 -13.684 1.758 1.00 85.31 135 ASN A CA 1
ATOM 1144 C C . ASN A 1 135 ? 2.167 -12.643 2.797 1.00 85.31 135 ASN A C 1
ATOM 1146 O O . ASN A 1 135 ? 2.758 -12.979 3.821 1.00 85.31 135 ASN A O 1
ATOM 1150 N N . ALA A 1 136 ? 1.923 -11.361 2.519 1.00 82.94 136 ALA A N 1
ATOM 1151 C CA . ALA A 1 136 ? 2.364 -10.247 3.357 1.00 82.94 136 ALA A CA 1
ATOM 1152 C C . ALA A 1 136 ? 1.409 -9.939 4.527 1.00 82.94 136 ALA A C 1
ATOM 1154 O O . ALA A 1 136 ? 1.690 -9.045 5.323 1.00 82.94 136 ALA A O 1
ATOM 1155 N N . PHE A 1 137 ? 0.277 -10.641 4.624 1.00 81.44 137 PHE A N 1
ATOM 1156 C CA . PHE A 1 137 ? -0.735 -10.419 5.655 1.00 81.44 137 PHE A CA 1
ATOM 1157 C C . PHE A 1 137 ? -0.556 -11.383 6.822 1.00 81.44 137 PHE A C 1
ATOM 1159 O O . PHE A 1 137 ? -0.466 -12.593 6.635 1.00 81.44 137 PHE A O 1
ATOM 1166 N N . ALA A 1 138 ? -0.553 -10.840 8.039 1.00 69.06 138 ALA A N 1
ATOM 1167 C CA . ALA A 1 138 ? -0.476 -11.633 9.265 1.00 69.06 138 ALA A CA 1
ATOM 1168 C C . ALA A 1 138 ? -1.842 -12.205 9.695 1.00 69.06 138 ALA A C 1
ATOM 1170 O O . ALA A 1 138 ? -1.896 -13.192 10.425 1.00 69.06 138 ALA A O 1
ATOM 1171 N N . ALA A 1 139 ? -2.945 -11.578 9.270 1.00 66.31 139 ALA A N 1
ATOM 1172 C CA . ALA A 1 139 ? -4.293 -11.924 9.712 1.00 66.31 139 ALA A CA 1
ATOM 1173 C C . ALA A 1 139 ? -4.975 -12.938 8.777 1.00 66.31 139 ALA A C 1
ATOM 1175 O O . ALA A 1 139 ? -5.031 -12.744 7.562 1.00 66.31 139 ALA A O 1
ATOM 1176 N N . SER A 1 140 ? -5.578 -13.974 9.369 1.00 65.31 140 SER A N 1
ATOM 1177 C CA . SER A 1 140 ? -6.367 -15.006 8.675 1.00 65.31 140 SER A CA 1
ATOM 1178 C C . SER A 1 140 ? -7.795 -14.576 8.333 1.00 65.31 140 SER A C 1
ATOM 1180 O O . SER A 1 140 ? -8.537 -15.334 7.709 1.00 65.31 140 SER A O 1
ATOM 1182 N N . GLU A 1 141 ? -8.203 -13.376 8.750 1.00 75.50 141 GLU A N 1
ATOM 1183 C CA . GLU A 1 141 ? -9.527 -12.854 8.436 1.00 75.50 141 GLU A CA 1
ATOM 1184 C C . GLU A 1 141 ? -9.730 -12.765 6.909 1.00 75.50 141 GLU A C 1
ATOM 1186 O O . GLU A 1 141 ? -8.768 -12.584 6.151 1.00 75.50 141 GLU A O 1
ATOM 1191 N N . PRO A 1 142 ? -10.971 -12.847 6.414 1.00 81.62 142 PRO A N 1
ATOM 1192 C CA . PRO A 1 142 ? -11.250 -12.634 5.002 1.00 81.62 142 PRO A CA 1
ATOM 1193 C C . PRO A 1 142 ? -11.109 -11.151 4.633 1.00 81.62 142 PRO A C 1
ATOM 1195 O O . PRO A 1 142 ? -11.575 -10.256 5.339 1.00 81.62 142 PRO A O 1
ATOM 1198 N N . VAL A 1 143 ? -10.469 -10.883 3.497 1.00 87.75 143 VAL A N 1
ATOM 1199 C CA . VAL A 1 143 ? -10.445 -9.551 2.885 1.00 87.75 143 VAL A CA 1
ATOM 1200 C C . VAL A 1 143 ? -11.715 -9.373 2.056 1.00 87.75 143 VAL A C 1
ATOM 1202 O O . VAL A 1 143 ? -12.104 -10.272 1.311 1.00 87.75 143 VAL A O 1
ATOM 1205 N N . ARG A 1 144 ? -12.367 -8.209 2.158 1.00 89.94 144 ARG A N 1
ATOM 1206 C CA . ARG A 1 144 ? -13.571 -7.913 1.372 1.00 89.94 144 ARG A CA 1
ATOM 1207 C C . ARG A 1 144 ? -13.247 -7.935 -0.133 1.00 89.94 144 ARG A C 1
ATOM 1209 O O . ARG A 1 144 ? -12.400 -7.145 -0.560 1.00 89.94 144 ARG A O 1
ATOM 1216 N N . PRO A 1 145 ? -13.921 -8.765 -0.947 1.00 90.44 145 PRO A N 1
ATOM 1217 C CA . PRO A 1 145 ? -13.658 -8.827 -2.379 1.00 90.44 145 PRO A CA 1
ATOM 1218 C C . PRO A 1 145 ? -14.249 -7.621 -3.123 1.00 90.44 145 PRO A C 1
ATOM 1220 O O . PRO A 1 145 ? -15.282 -7.070 -2.734 1.00 90.44 145 PRO A O 1
ATOM 1223 N N . THR A 1 146 ? -13.599 -7.246 -4.223 1.00 91.50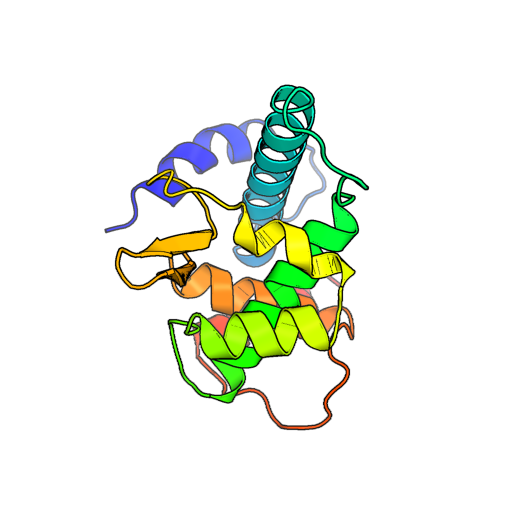 146 THR A N 1
ATOM 1224 C CA . THR A 1 146 ? -14.113 -6.333 -5.256 1.00 91.50 146 THR A CA 1
ATOM 1225 C C . THR A 1 146 ? -13.746 -6.881 -6.630 1.00 91.50 146 THR A C 1
ATOM 1227 O O . THR A 1 146 ? -12.751 -7.595 -6.758 1.00 91.50 146 THR A O 1
ATOM 1230 N N . ASP A 1 147 ? -14.500 -6.517 -7.668 1.00 89.31 147 ASP A N 1
ATOM 1231 C CA . ASP A 1 147 ? -14.243 -6.991 -9.037 1.00 89.31 147 ASP A CA 1
ATOM 1232 C C . ASP A 1 147 ? -12.812 -6.682 -9.495 1.00 89.31 147 ASP A C 1
ATOM 1234 O O . ASP A 1 147 ? -12.144 -7.505 -10.117 1.00 89.31 147 ASP A O 1
ATOM 1238 N N . GLN A 1 148 ? -12.303 -5.498 -9.150 1.00 89.88 148 GLN A N 1
ATOM 1239 C CA . GLN A 1 148 ? -10.966 -5.074 -9.548 1.00 89.88 148 GLN A CA 1
ATOM 1240 C C . GLN A 1 148 ? -9.857 -5.770 -8.740 1.00 89.88 148 GLN A C 1
ATOM 1242 O O . GLN A 1 148 ? -8.805 -6.059 -9.309 1.00 89.88 148 GLN A O 1
ATOM 1247 N N . LEU A 1 149 ? -10.082 -6.083 -7.457 1.00 91.25 149 LEU A N 1
ATOM 1248 C CA . LEU A 1 149 ? -9.180 -6.928 -6.664 1.00 91.25 149 LEU A CA 1
ATOM 1249 C C . LEU A 1 149 ? -9.111 -8.346 -7.247 1.00 91.25 149 LEU A C 1
ATOM 1251 O O . LEU A 1 149 ? -8.017 -8.845 -7.499 1.00 91.25 149 LEU A O 1
ATOM 1255 N N . LEU A 1 150 ? -10.263 -8.963 -7.528 1.00 89.69 150 LEU A N 1
ATOM 1256 C CA . LEU A 1 150 ? -10.332 -10.295 -8.141 1.00 89.69 150 LEU A CA 1
ATOM 1257 C C . LEU A 1 150 ? -9.609 -10.319 -9.490 1.00 89.69 150 LEU A C 1
ATOM 1259 O O . LEU A 1 150 ? -8.768 -11.182 -9.724 1.00 89.69 150 LEU A O 1
ATOM 1263 N N . ARG A 1 151 ? -9.825 -9.295 -10.323 1.00 87.56 151 ARG A N 1
ATOM 1264 C CA . ARG A 1 151 ? -9.127 -9.141 -11.602 1.00 87.56 151 ARG A CA 1
ATOM 1265 C C . ARG A 1 151 ? -7.607 -9.069 -11.445 1.00 87.56 151 ARG A C 1
ATOM 1267 O O . ARG A 1 151 ? -6.886 -9.619 -12.272 1.00 87.56 151 ARG A O 1
ATOM 1274 N N . PHE A 1 152 ? -7.097 -8.380 -10.422 1.00 88.69 152 PHE A N 1
ATOM 1275 C CA . PHE A 1 152 ? -5.654 -8.355 -10.167 1.00 88.69 152 PHE A CA 1
ATOM 1276 C C . PHE A 1 152 ? -5.111 -9.740 -9.796 1.00 88.69 152 PHE A C 1
ATOM 1278 O O . PHE A 1 152 ? -4.055 -10.103 -10.308 1.00 88.69 152 PHE A O 1
ATOM 1285 N N . LEU A 1 153 ? -5.841 -10.507 -8.979 1.00 88.38 153 LEU A N 1
ATOM 1286 C CA . LEU A 1 153 ? -5.466 -11.870 -8.578 1.00 88.38 153 LEU A CA 1
ATOM 1287 C C . LEU A 1 153 ? -5.503 -12.859 -9.760 1.00 88.38 153 LEU A C 1
ATOM 1289 O O . LEU A 1 153 ? -4.613 -13.692 -9.913 1.00 88.38 153 LEU A O 1
ATOM 1293 N N . GLU A 1 154 ? -6.502 -12.756 -10.638 1.00 86.75 154 GLU A N 1
ATOM 1294 C CA . GLU A 1 154 ? -6.601 -13.582 -11.853 1.00 86.75 154 GLU A CA 1
ATOM 1295 C C . GLU A 1 154 ? -5.445 -13.311 -12.824 1.00 86.75 154 GLU A C 1
ATOM 1297 O O . GLU A 1 154 ? -4.807 -14.234 -13.342 1.00 86.75 154 GLU A O 1
ATOM 1302 N N . ILE A 1 155 ? -5.148 -12.028 -13.053 1.00 82.00 155 ILE A N 1
ATOM 1303 C CA . ILE A 1 155 ? -4.067 -11.610 -13.946 1.00 82.00 155 ILE A CA 1
ATOM 1304 C C . ILE A 1 155 ? -2.710 -12.054 -13.388 1.00 82.00 155 ILE A C 1
ATOM 1306 O O . ILE A 1 155 ? -1.888 -12.534 -14.162 1.00 82.00 155 ILE A O 1
ATOM 1310 N N . SER A 1 156 ? -2.466 -11.948 -12.076 1.00 76.94 156 SER A N 1
ATOM 1311 C CA . SER A 1 156 ? -1.188 -12.366 -11.480 1.00 76.94 156 SER A CA 1
ATOM 1312 C C . SER A 1 156 ? -0.949 -13.873 -11.569 1.00 76.94 156 SER A C 1
ATOM 1314 O O . SER A 1 156 ? 0.174 -14.299 -11.839 1.00 76.94 156 SER A O 1
ATOM 1316 N N . ASN A 1 157 ? -2.004 -14.679 -11.421 1.00 71.50 157 ASN A N 1
ATOM 1317 C CA . ASN A 1 157 ? -1.927 -16.136 -11.577 1.00 71.50 157 ASN A CA 1
ATOM 1318 C C . ASN A 1 157 ? -1.621 -16.561 -13.021 1.00 71.50 157 ASN A C 1
ATOM 1320 O O . ASN A 1 157 ? -1.166 -17.673 -13.242 1.00 71.50 157 ASN A O 1
ATOM 1324 N N . SER A 1 158 ? -1.850 -15.682 -14.001 1.00 59.06 158 SER A N 1
ATOM 1325 C CA . SER A 1 158 ? -1.532 -15.930 -15.415 1.00 59.06 158 SER A CA 1
ATOM 1326 C C . SER A 1 158 ? -0.087 -15.553 -15.794 1.00 59.06 158 SER A C 1
ATOM 1328 O O . SER A 1 158 ? 0.317 -15.733 -16.946 1.00 59.06 158 SER A O 1
ATOM 1330 N N . ILE A 1 159 ? 0.671 -14.959 -14.863 1.00 54.91 159 ILE A N 1
ATOM 1331 C CA . ILE A 1 159 ? 2.069 -14.526 -15.049 1.00 54.91 159 ILE A CA 1
ATOM 1332 C C . ILE A 1 159 ? 3.051 -15.492 -14.363 1.00 54.91 159 ILE A C 1
ATOM 1334 O O . ILE A 1 159 ? 4.212 -15.536 -14.765 1.00 54.91 159 ILE A O 1
ATOM 1338 N N . THR A 1 160 ? 2.588 -16.232 -13.348 1.00 45.91 160 THR A N 1
ATOM 1339 C CA . THR A 1 160 ? 3.373 -17.226 -12.591 1.00 45.91 160 THR A CA 1
ATOM 1340 C C . THR A 1 160 ? 3.343 -18.572 -13.303 1.00 45.91 160 THR A C 1
ATOM 1342 O O . THR A 1 160 ? 4.396 -19.244 -13.324 1.00 45.91 160 THR A O 1
#

Organism: NCBI:txid2005002

Mean predicted aligned error: 9.17 Å

Nearest PDB structures (foldseek):
  8fvu-assembly1_B  TM=5.600E-01  e=5.059E-03  Homo sapiens
  2o0y-assembly2_D  TM=4.082E-01  e=4.718E+00  Rhodococcus sp. (in: high G+C Gram-positive bacteria)
  7y3h-assembly1_A  TM=2.669E-01  e=5.007E+00  Apiospora montagnei NRRL 25634
  7wup-assembly1_B  TM=2.682E-01  e=9.631E+00  Apiospora montagnei NRRL 25634

Secondary structure (DSSP, 8-state):
---HHHHHHHHHHHT--TT----HHHHHHHHHHHHHHHHHHHHHHTTTS--S-PPPHHHHHHHHHHHHHHHHHHT-S-B-HHHHHHHHHH-GGGGGGGG----TTSSEEE-TTS-EEESSHHHHHHHHHHHHHTT-----SPPPP-HHHHHHHHHHHTT-

Radius of gyration: 16.09 Å; Cα contacts (8 Å, |Δi|>4): 138; chains: 1; bounding box: 33×36×43 Å

pLDDT: mean 77.26, std 15.01, range [40.03, 95.19]